Protein AF-A0A9J7AVC3-F1 (afdb_monomer_lite)

Organism: NCBI:txid1862145

Structure (mmCIF, N/CA/C/O backbone):
data_AF-A0A9J7AVC3-F1
#
_entry.id   AF-A0A9J7AVC3-F1
#
loop_
_atom_site.group_PDB
_atom_site.id
_atom_site.type_symbol
_atom_site.label_atom_id
_atom_site.label_alt_id
_atom_site.label_comp_id
_atom_site.label_asym_id
_atom_site.label_entity_id
_atom_site.label_seq_id
_atom_site.pdbx_PDB_ins_code
_atom_site.Cartn_x
_atom_site.Cartn_y
_atom_site.Cartn_z
_atom_site.occupancy
_atom_site.B_iso_or_equiv
_atom_site.auth_seq_id
_atom_site.auth_comp_id
_atom_site.auth_asym_id
_atom_site.auth_atom_id
_atom_site.pdbx_PDB_model_num
ATOM 1 N N . MET A 1 1 ? 54.033 -1.847 5.741 1.00 39.25 1 MET A N 1
ATOM 2 C CA . MET A 1 1 ? 53.410 -0.504 5.809 1.00 39.25 1 MET A CA 1
ATOM 3 C C . MET A 1 1 ? 53.985 0.255 6.995 1.00 39.25 1 MET A C 1
ATOM 5 O O . MET A 1 1 ? 53.687 -0.099 8.127 1.00 39.25 1 MET A O 1
ATOM 9 N N . SER A 1 2 ? 54.854 1.236 6.740 1.00 41.69 2 SER A N 1
ATOM 10 C CA . SER A 1 2 ? 55.547 2.004 7.784 1.00 41.69 2 SER A CA 1
ATOM 11 C C . SER A 1 2 ? 54.724 3.237 8.174 1.00 41.69 2 SER A C 1
ATOM 13 O O . SER A 1 2 ? 54.426 4.074 7.323 1.00 41.69 2 SER A O 1
ATOM 15 N N . ARG A 1 3 ? 54.305 3.332 9.443 1.00 53.25 3 ARG A N 1
ATOM 16 C CA . ARG A 1 3 ? 53.585 4.494 9.990 1.00 53.25 3 ARG A CA 1
ATOM 17 C C . ARG A 1 3 ? 54.612 5.535 10.441 1.00 53.25 3 ARG A C 1
ATOM 19 O O . ARG A 1 3 ? 55.217 5.374 11.496 1.00 53.25 3 ARG A O 1
ATOM 26 N N . ARG A 1 4 ? 54.811 6.599 9.657 1.00 55.41 4 ARG A N 1
ATOM 27 C CA . ARG A 1 4 ? 55.652 7.736 10.066 1.00 55.41 4 ARG A CA 1
ATOM 28 C C . ARG A 1 4 ? 54.883 8.591 11.083 1.00 55.41 4 ARG A C 1
ATOM 30 O O . ARG A 1 4 ? 53.804 9.092 10.777 1.00 55.41 4 ARG A O 1
ATOM 37 N N . ARG A 1 5 ? 55.419 8.718 12.303 1.00 55.66 5 ARG A N 1
ATOM 38 C CA . ARG A 1 5 ? 54.963 9.691 13.311 1.00 55.66 5 ARG A CA 1
ATOM 39 C C . ARG A 1 5 ? 55.347 11.089 12.828 1.00 55.66 5 ARG A C 1
ATOM 41 O O . ARG A 1 5 ? 56.528 11.350 12.638 1.00 55.66 5 ARG A O 1
ATOM 48 N N . ILE A 1 6 ? 54.365 11.967 12.651 1.00 57.50 6 ILE A N 1
ATOM 49 C CA . ILE A 1 6 ? 54.601 13.378 12.336 1.00 57.50 6 ILE A CA 1
ATOM 50 C C . ILE A 1 6 ? 55.030 14.068 13.639 1.00 57.50 6 ILE A C 1
ATOM 52 O O . ILE A 1 6 ? 54.208 14.330 14.516 1.00 57.50 6 ILE A O 1
ATOM 56 N N . THR A 1 7 ? 56.332 14.291 13.805 1.00 56.12 7 THR A N 1
ATOM 57 C CA . THR A 1 7 ? 56.891 15.190 14.823 1.00 56.12 7 THR A CA 1
ATOM 58 C C . THR A 1 7 ? 56.792 16.637 14.334 1.00 56.12 7 THR A C 1
ATOM 60 O O . THR A 1 7 ? 56.805 16.876 13.131 1.00 56.12 7 THR A O 1
ATOM 63 N N . ARG A 1 8 ? 56.644 17.599 15.261 1.00 55.19 8 ARG A N 1
ATOM 64 C CA . ARG A 1 8 ? 56.433 19.042 15.004 1.00 55.19 8 ARG A CA 1
ATOM 65 C C . ARG A 1 8 ? 57.586 19.673 14.207 1.00 55.19 8 ARG A C 1
ATOM 67 O O . ARG A 1 8 ? 58.455 20.324 14.784 1.00 55.19 8 ARG A O 1
ATOM 74 N N . HIS A 1 9 ? 57.609 19.478 12.899 1.00 55.03 9 HIS A N 1
ATOM 75 C CA . H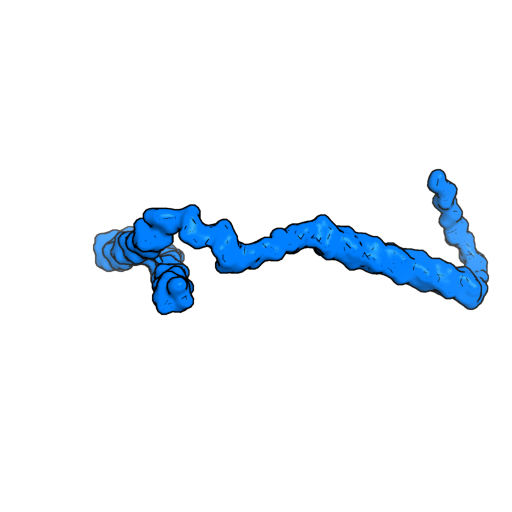IS A 1 9 ? 58.520 20.134 11.968 1.00 55.03 9 HIS A CA 1
ATOM 76 C C . HIS A 1 9 ? 57.679 20.891 10.941 1.00 55.03 9 HIS A C 1
ATOM 78 O O . HIS A 1 9 ? 56.605 20.427 10.555 1.00 55.03 9 HIS A O 1
ATOM 84 N N . GLN A 1 10 ? 58.127 22.100 10.596 1.00 62.12 10 GLN A N 1
ATOM 85 C CA . GLN A 1 10 ? 57.482 22.965 9.611 1.00 62.12 10 GLN A CA 1
ATOM 86 C C . GLN A 1 10 ? 57.293 22.167 8.319 1.00 62.12 10 GLN A C 1
ATOM 88 O O . GLN A 1 10 ? 58.267 21.690 7.745 1.00 62.12 10 GLN A O 1
ATOM 93 N N . LEU A 1 11 ? 56.038 21.968 7.914 1.00 65.06 11 LEU A N 1
ATOM 94 C CA . LEU A 1 11 ? 55.718 21.297 6.660 1.00 65.06 11 LEU A CA 1
ATOM 95 C C . LEU A 1 11 ? 56.204 22.192 5.522 1.00 65.06 11 LEU A C 1
ATOM 97 O O . LEU A 1 11 ? 55.809 23.359 5.452 1.00 65.06 11 LEU A O 1
ATOM 101 N N . SER A 1 12 ? 57.071 21.663 4.662 1.00 69.44 12 SER A N 1
ATOM 102 C CA . SER A 1 12 ? 57.461 22.371 3.448 1.00 69.44 12 SER A CA 1
ATOM 103 C C . SER A 1 12 ? 56.270 22.450 2.487 1.00 69.44 12 SER A C 1
ATOM 105 O O . SER A 1 12 ? 55.306 21.687 2.594 1.00 69.44 12 SER A O 1
ATOM 107 N N . VAL A 1 13 ? 56.320 23.377 1.529 1.00 70.19 13 VAL A N 1
ATOM 108 C CA . VAL A 1 13 ? 55.274 23.499 0.497 1.00 70.19 13 VAL A CA 1
ATOM 109 C C . VAL A 1 13 ? 55.112 22.180 -0.274 1.00 70.19 13 VAL A C 1
ATOM 111 O O . VAL A 1 13 ? 53.989 21.789 -0.593 1.00 70.19 13 VAL A O 1
ATOM 114 N N . ASP A 1 14 ? 56.204 21.439 -0.462 1.00 71.88 14 ASP A N 1
ATOM 115 C CA . ASP A 1 14 ? 56.209 20.135 -1.131 1.00 71.88 14 ASP A CA 1
ATOM 116 C C . ASP A 1 14 ? 55.538 19.036 -0.286 1.00 71.88 14 ASP A C 1
ATOM 118 O O . ASP A 1 14 ? 54.831 18.171 -0.818 1.00 71.88 14 ASP A O 1
ATOM 122 N N . ASP A 1 15 ? 55.672 19.094 1.044 1.00 70.75 15 ASP A N 1
ATOM 123 C CA . ASP A 1 15 ? 54.950 18.197 1.958 1.00 70.75 15 ASP A CA 1
ATOM 124 C C . ASP A 1 15 ? 53.437 18.463 1.916 1.00 70.75 15 ASP A C 1
ATOM 126 O O . ASP A 1 15 ? 52.623 17.540 1.985 1.00 70.75 15 ASP A O 1
ATOM 130 N N . ILE A 1 16 ? 53.033 19.728 1.764 1.00 70.94 16 ILE A N 1
ATOM 131 C CA . ILE A 1 16 ? 51.620 20.105 1.629 1.00 70.94 16 ILE A CA 1
ATOM 132 C C . ILE A 1 16 ? 51.064 19.620 0.285 1.00 70.94 16 ILE A C 1
ATOM 134 O O . ILE A 1 16 ? 49.962 19.067 0.250 1.00 70.94 16 ILE A O 1
ATOM 138 N N . ALA A 1 17 ? 51.823 19.770 -0.805 1.00 72.50 17 ALA A N 1
ATOM 139 C CA . ALA A 1 17 ? 51.429 19.291 -2.129 1.00 72.50 17 ALA A CA 1
ATOM 140 C C . ALA A 1 17 ? 51.245 17.764 -2.147 1.00 72.50 17 ALA A C 1
ATOM 142 O O . ALA A 1 17 ? 50.202 17.264 -2.566 1.00 72.50 17 ALA A O 1
ATOM 143 N N . THR A 1 18 ? 52.194 17.017 -1.579 1.00 75.12 18 THR A N 1
ATOM 144 C CA . THR A 1 18 ? 52.087 15.551 -1.478 1.00 75.12 18 THR A CA 1
ATOM 145 C C . THR A 1 18 ? 50.928 15.100 -0.582 1.00 75.12 18 THR A C 1
ATOM 147 O O . THR A 1 18 ? 50.238 14.122 -0.894 1.00 75.12 18 THR A O 1
ATOM 150 N N . LEU A 1 19 ? 50.629 15.818 0.505 1.00 72.19 19 LEU A N 1
ATOM 151 C CA . LEU A 1 19 ? 49.424 15.568 1.305 1.00 72.19 19 LEU A CA 1
ATOM 152 C C . LEU A 1 19 ? 48.136 15.844 0.515 1.00 72.19 19 LEU A C 1
ATOM 154 O O . LEU A 1 19 ? 47.177 15.076 0.622 1.00 72.19 19 LEU A O 1
ATOM 158 N N . TYR A 1 20 ? 48.111 16.891 -0.308 1.00 71.81 20 TYR A N 1
ATOM 159 C CA . TYR A 1 20 ? 46.966 17.200 -1.162 1.00 71.81 20 TYR A CA 1
ATOM 160 C C . TYR A 1 20 ? 46.742 16.117 -2.224 1.00 71.81 20 TYR A C 1
ATOM 162 O O . TYR A 1 20 ? 45.618 15.638 -2.387 1.00 71.81 20 TYR A O 1
ATOM 170 N N . ASP A 1 21 ? 47.811 15.645 -2.866 1.00 76.31 21 ASP A N 1
ATOM 171 C CA . ASP A 1 21 ? 47.742 14.573 -3.860 1.00 76.31 21 ASP A CA 1
ATOM 172 C C . ASP A 1 21 ? 47.250 13.260 -3.247 1.00 76.31 21 ASP A C 1
ATOM 174 O O . ASP A 1 21 ? 46.373 12.592 -3.801 1.00 76.31 21 ASP A O 1
ATOM 178 N N . THR A 1 22 ? 47.736 12.900 -2.054 1.00 71.81 22 THR A N 1
ATOM 179 C CA . THR A 1 22 ? 47.250 11.700 -1.351 1.00 71.81 22 THR A CA 1
ATOM 180 C C . THR A 1 22 ? 45.784 11.823 -0.929 1.00 71.81 22 THR A C 1
ATOM 182 O O . THR A 1 22 ? 45.034 10.842 -1.019 1.00 71.81 22 THR A O 1
ATOM 185 N N . LEU A 1 23 ? 45.334 13.015 -0.522 1.00 67.62 23 LEU A N 1
ATOM 186 C CA . LEU A 1 23 ? 43.928 13.279 -0.228 1.00 67.62 23 LEU A CA 1
ATOM 187 C C . LEU A 1 23 ? 43.075 13.134 -1.493 1.00 67.62 23 LEU A C 1
ATOM 189 O O . LEU A 1 23 ? 42.071 12.417 -1.452 1.00 67.62 23 LEU A O 1
ATOM 193 N N . LEU A 1 24 ? 43.493 13.742 -2.606 1.00 70.62 24 LEU A N 1
ATOM 194 C CA . LEU A 1 24 ? 42.814 13.680 -3.899 1.00 70.62 24 LEU A CA 1
ATOM 195 C C . LEU A 1 24 ? 42.709 12.235 -4.397 1.00 70.62 24 LEU A C 1
ATOM 197 O O . LEU A 1 24 ? 41.636 11.796 -4.808 1.00 70.62 24 LEU A O 1
ATOM 201 N N . GLU A 1 25 ? 43.781 11.455 -4.278 1.00 72.69 25 GLU A N 1
ATOM 202 C CA . GLU A 1 25 ? 43.813 10.047 -4.671 1.00 72.69 25 GLU A CA 1
ATOM 203 C C . GLU A 1 25 ? 42.914 9.182 -3.769 1.00 72.69 25 GLU A C 1
ATOM 205 O O . GLU A 1 25 ? 42.221 8.273 -4.234 1.00 72.69 25 GLU A O 1
ATOM 210 N N . SER A 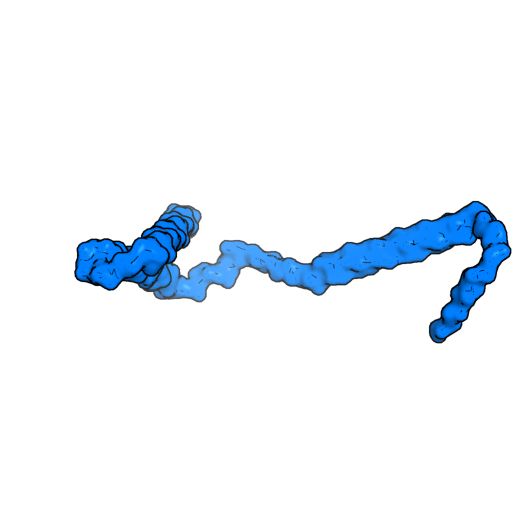1 26 ? 42.836 9.501 -2.471 1.00 66.12 26 SER A N 1
ATOM 211 C CA . SER A 1 26 ? 41.901 8.853 -1.541 1.00 66.12 26 SER A CA 1
ATOM 212 C C . SER A 1 26 ? 40.436 9.203 -1.836 1.00 66.12 26 SER A C 1
ATOM 214 O O . SER A 1 26 ? 39.554 8.351 -1.674 1.00 66.12 26 SER A O 1
ATOM 216 N N . GLN A 1 27 ? 40.162 10.435 -2.282 1.00 63.41 27 GLN A N 1
ATOM 217 C CA . GLN A 1 27 ? 38.830 10.879 -2.688 1.00 63.41 27 GLN A CA 1
ATOM 218 C C . GLN A 1 27 ? 38.426 10.257 -4.021 1.00 63.41 27 GLN A C 1
ATOM 220 O O . GLN A 1 27 ? 37.322 9.725 -4.112 1.00 63.41 27 GLN A O 1
ATOM 225 N N . LYS A 1 28 ? 39.334 10.204 -5.004 1.00 61.88 28 LYS A N 1
ATOM 226 C CA . LYS A 1 28 ? 39.153 9.456 -6.255 1.00 61.88 28 LYS A CA 1
ATOM 227 C C . LYS A 1 28 ? 38.858 7.990 -5.960 1.00 61.88 28 LYS A C 1
ATOM 229 O O . LYS A 1 28 ? 37.852 7.477 -6.431 1.00 61.88 28 LYS A O 1
ATOM 234 N N . LYS A 1 29 ? 39.639 7.314 -5.109 1.00 60.62 29 LYS A N 1
ATOM 235 C CA . LYS A 1 29 ? 39.364 5.918 -4.709 1.00 60.62 29 LYS A CA 1
ATOM 236 C C . LYS A 1 29 ? 38.022 5.747 -3.995 1.00 60.62 29 LYS A C 1
ATOM 238 O O . LYS A 1 29 ? 37.354 4.741 -4.226 1.00 60.62 29 LYS A O 1
ATOM 243 N N . ARG A 1 30 ? 37.600 6.698 -3.151 1.00 58.66 30 ARG A N 1
ATOM 244 C CA . ARG A 1 30 ? 36.260 6.696 -2.528 1.00 58.66 30 ARG A CA 1
ATOM 245 C C . ARG A 1 30 ? 35.151 6.885 -3.559 1.00 58.66 30 ARG A C 1
ATOM 247 O O . ARG A 1 30 ? 34.161 6.162 -3.499 1.00 58.66 30 ARG A O 1
ATOM 254 N N . TYR A 1 31 ? 35.338 7.792 -4.512 1.00 56.19 31 TYR A N 1
ATOM 255 C CA . TYR A 1 31 ? 34.434 7.998 -5.636 1.00 56.19 31 TYR A CA 1
ATOM 256 C C . TYR A 1 31 ? 34.348 6.720 -6.482 1.00 56.19 31 TYR A C 1
ATOM 258 O O . TYR A 1 31 ? 33.280 6.128 -6.567 1.00 56.19 31 TYR A O 1
ATOM 266 N N . TYR A 1 32 ? 35.466 6.174 -6.964 1.00 54.44 32 TYR A N 1
ATOM 267 C CA . TYR A 1 32 ? 35.495 4.921 -7.727 1.00 54.44 32 TYR A CA 1
ATOM 268 C C . TYR A 1 32 ? 34.931 3.715 -6.960 1.00 54.44 32 TYR A C 1
ATOM 270 O O . TYR A 1 32 ? 34.276 2.875 -7.565 1.00 54.44 32 TYR A O 1
ATOM 278 N N . ARG A 1 33 ? 35.111 3.619 -5.632 1.00 54.09 33 ARG A N 1
ATOM 279 C CA . ARG A 1 33 ? 34.442 2.587 -4.813 1.00 54.09 33 ARG A CA 1
ATOM 280 C C . ARG A 1 33 ? 32.928 2.783 -4.741 1.00 54.09 33 ARG A C 1
ATOM 282 O O . ARG A 1 33 ? 32.208 1.793 -4.743 1.00 54.09 33 ARG A O 1
ATOM 289 N N . ARG A 1 34 ? 32.446 4.028 -4.700 1.00 52.50 34 ARG A N 1
ATOM 290 C CA . ARG A 1 34 ? 31.009 4.348 -4.711 1.00 52.50 34 ARG A CA 1
ATOM 291 C C . ARG A 1 34 ? 30.370 4.089 -6.082 1.00 52.50 34 ARG A C 1
ATOM 293 O O . ARG A 1 34 ? 29.212 3.703 -6.125 1.00 52.50 34 ARG A O 1
ATOM 300 N N . TRP A 1 35 ? 31.137 4.238 -7.163 1.00 48.84 35 TRP A N 1
ATOM 301 C CA . TRP A 1 35 ? 30.726 3.956 -8.549 1.00 48.84 35 TRP A CA 1
ATOM 302 C C . TRP A 1 35 ? 30.954 2.500 -9.000 1.00 48.84 35 TRP A C 1
ATOM 304 O O . TRP A 1 35 ? 30.437 2.104 -10.035 1.00 48.84 35 TRP A O 1
ATOM 314 N N . LYS A 1 36 ? 31.694 1.690 -8.226 1.00 48.41 36 LYS A N 1
ATOM 315 C CA . LYS A 1 36 ? 31.765 0.219 -8.362 1.00 48.41 36 LYS A CA 1
ATOM 316 C C . LYS A 1 36 ? 30.676 -0.522 -7.582 1.00 48.41 36 LYS A C 1
ATOM 318 O O . LYS A 1 36 ? 30.705 -1.746 -7.500 1.00 48.41 36 LYS A O 1
ATOM 323 N N . VAL A 1 37 ? 29.699 0.192 -7.030 1.00 50.19 37 VAL A N 1
ATOM 324 C CA . VAL A 1 37 ? 28.363 -0.390 -7.015 1.00 50.19 37 VAL A CA 1
ATOM 325 C C . VAL A 1 37 ? 27.981 -0.349 -8.477 1.00 50.19 37 VAL A C 1
ATOM 327 O O . VAL A 1 37 ? 27.761 0.739 -9.000 1.00 50.19 37 VAL A O 1
ATOM 330 N N . GLU A 1 38 ? 28.027 -1.495 -9.152 1.00 49.19 38 GLU A N 1
ATOM 331 C CA . GLU A 1 38 ? 27.268 -1.669 -10.380 1.00 49.19 38 GLU A CA 1
ATOM 332 C C . GLU A 1 38 ? 25.890 -1.097 -10.064 1.00 49.19 38 GLU A C 1
ATOM 334 O O . GLU A 1 38 ? 25.119 -1.699 -9.323 1.00 49.19 38 GLU A O 1
ATOM 339 N N . THR A 1 39 ? 25.598 0.126 -10.504 1.00 48.56 39 THR A N 1
ATOM 340 C CA . THR A 1 39 ? 24.221 0.494 -10.735 1.00 48.56 39 THR A CA 1
ATOM 341 C C . THR A 1 39 ? 23.854 -0.503 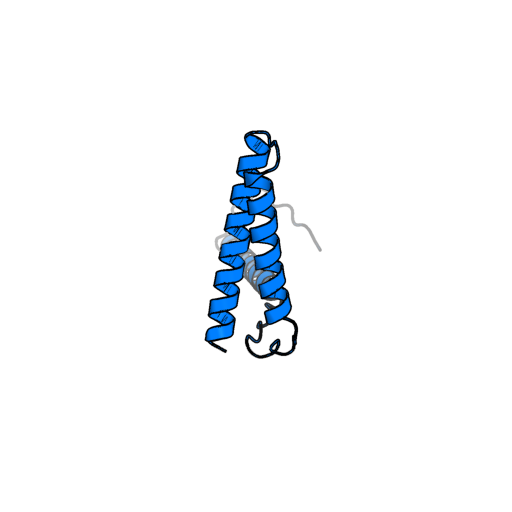-11.808 1.00 48.56 39 THR A C 1
ATOM 343 O O . THR A 1 39 ? 24.382 -0.366 -12.918 1.00 48.56 39 THR A O 1
ATOM 346 N N . PRO A 1 40 ? 23.064 -1.560 -11.509 1.00 47.88 40 PRO A N 1
ATOM 347 C CA . PRO A 1 40 ? 22.513 -2.322 -12.600 1.00 47.88 40 PRO A CA 1
ATOM 348 C C . PRO A 1 40 ? 21.873 -1.244 -13.453 1.00 47.88 40 PRO A C 1
ATOM 350 O O . PRO A 1 40 ? 21.068 -0.448 -12.953 1.00 47.88 40 PRO A O 1
ATOM 353 N N . VAL A 1 41 ? 22.343 -1.117 -14.693 1.00 49.97 41 VAL A N 1
ATOM 354 C CA . VAL A 1 41 ? 21.585 -0.414 -15.706 1.00 49.97 41 VAL A CA 1
ATOM 355 C C . VAL A 1 41 ? 20.278 -1.176 -15.654 1.00 49.97 41 VAL A C 1
ATOM 357 O O . VAL A 1 41 ? 20.213 -2.328 -16.079 1.00 49.97 41 VAL A O 1
ATOM 360 N N . LEU A 1 42 ? 19.308 -0.622 -14.921 1.00 47.59 42 LEU A N 1
ATOM 361 C CA . LEU A 1 42 ? 17.969 -1.148 -14.824 1.00 47.59 42 LEU A CA 1
ATOM 362 C C . LEU A 1 42 ? 17.481 -0.949 -16.234 1.00 47.59 42 LEU A C 1
ATOM 364 O O . LEU A 1 42 ? 17.030 0.129 -16.610 1.00 47.59 42 LEU A O 1
ATOM 368 N N . ASP A 1 43 ? 17.752 -1.967 -17.035 1.00 46.81 43 ASP A N 1
ATOM 369 C CA . ASP A 1 43 ? 17.415 -2.046 -18.422 1.00 46.81 43 ASP A CA 1
ATOM 370 C C . ASP A 1 43 ? 15.893 -2.024 -18.398 1.00 46.81 43 ASP A C 1
ATOM 372 O O . ASP A 1 43 ? 15.233 -3.036 -18.152 1.00 46.81 43 ASP A O 1
ATOM 376 N N . ALA A 1 44 ? 15.328 -0.818 -18.504 1.00 53.81 44 ALA A N 1
ATOM 377 C CA . ALA A 1 44 ? 13.917 -0.527 -18.261 1.00 53.81 44 ALA A CA 1
ATOM 378 C C . ALA A 1 44 ? 12.996 -1.271 -19.246 1.00 53.81 44 ALA A C 1
ATOM 380 O O . ALA A 1 44 ? 11.776 -1.145 -19.197 1.00 53.81 44 ALA A O 1
ATOM 381 N N . ARG A 1 45 ? 13.594 -2.051 -20.152 1.00 52.09 45 ARG A N 1
ATOM 382 C CA . ARG A 1 45 ? 12.966 -2.856 -21.187 1.00 52.09 45 ARG A CA 1
ATOM 383 C C . ARG A 1 45 ? 13.060 -4.369 -20.938 1.00 52.09 45 ARG A C 1
ATOM 385 O O . ARG A 1 45 ? 12.331 -5.098 -21.595 1.00 52.09 45 ARG A O 1
ATOM 392 N N . ARG A 1 46 ? 13.883 -4.866 -19.997 1.00 46.66 46 ARG A N 1
ATOM 393 C CA . ARG A 1 46 ? 14.148 -6.318 -19.817 1.00 46.66 46 ARG A CA 1
ATOM 394 C C . ARG A 1 46 ? 13.384 -7.028 -18.692 1.00 46.66 46 ARG A C 1
ATOM 396 O O . ARG A 1 46 ? 13.671 -8.184 -18.408 1.00 46.66 46 ARG A O 1
ATOM 403 N N . LYS A 1 47 ? 12.385 -6.402 -18.067 1.00 50.53 47 LYS A N 1
ATOM 404 C CA . LYS A 1 47 ? 11.453 -7.102 -17.151 1.00 50.53 47 LYS A CA 1
ATOM 405 C C . LYS A 1 47 ? 9.998 -7.009 -17.610 1.00 50.53 47 LYS A C 1
ATOM 407 O O . LYS A 1 47 ? 9.106 -6.836 -16.794 1.00 50.53 47 LYS A O 1
ATOM 412 N N . ARG A 1 48 ? 9.761 -7.101 -18.921 1.00 52.91 48 ARG A N 1
ATOM 413 C CA . ARG A 1 48 ? 8.403 -7.193 -19.487 1.00 52.91 48 ARG A CA 1
ATOM 414 C C . ARG A 1 48 ? 7.829 -8.613 -19.487 1.00 52.91 48 ARG A C 1
ATOM 416 O O . ARG A 1 48 ? 6.777 -8.822 -20.066 1.00 52.91 48 ARG A O 1
ATOM 423 N N . ASP A 1 49 ? 8.463 -9.548 -18.786 1.00 52.59 49 ASP A N 1
ATOM 424 C CA . ASP A 1 49 ? 7.896 -10.873 -18.545 1.00 52.59 49 ASP A CA 1
ATOM 425 C C . ASP A 1 49 ? 7.496 -11.004 -17.082 1.00 52.59 49 ASP A C 1
ATOM 427 O O . ASP A 1 49 ? 8.153 -11.679 -16.292 1.00 52.59 49 ASP A O 1
ATOM 431 N N . VAL A 1 50 ? 6.398 -10.361 -16.697 1.00 53.88 50 VAL A N 1
ATOM 432 C CA . VAL A 1 50 ? 5.595 -10.929 -15.620 1.00 53.88 50 VAL A CA 1
ATOM 433 C C . VAL A 1 50 ? 4.138 -10.820 -16.034 1.00 53.88 50 VAL A C 1
ATOM 435 O O . VAL A 1 50 ? 3.517 -9.771 -15.926 1.00 53.88 50 VAL A O 1
ATOM 438 N N . VAL A 1 51 ? 3.574 -11.955 -16.436 1.00 55.84 51 VAL A N 1
ATOM 439 C CA . VAL A 1 51 ? 2.144 -12.248 -16.674 1.00 55.84 51 VAL A CA 1
ATOM 440 C C . VAL A 1 51 ? 1.256 -11.957 -15.430 1.00 55.84 51 VAL A C 1
ATOM 442 O O . VAL A 1 51 ? 0.132 -12.425 -15.303 1.00 55.84 51 VAL A O 1
ATOM 445 N N . GLN A 1 52 ? 1.750 -11.184 -14.458 1.00 63.62 52 GLN A N 1
ATOM 446 C CA . GLN A 1 52 ? 1.117 -10.880 -13.179 1.00 63.62 52 GLN A CA 1
ATOM 447 C C . GLN A 1 52 ? 0.960 -9.381 -12.912 1.00 63.62 52 GLN A C 1
ATOM 449 O O . GLN A 1 52 ? 0.521 -9.052 -11.814 1.00 63.62 52 GLN A O 1
ATOM 454 N N . ASP A 1 53 ? 1.296 -8.466 -13.826 1.00 74.69 53 ASP A N 1
ATOM 455 C CA . ASP A 1 53 ? 1.117 -7.035 -13.531 1.00 74.69 53 ASP A CA 1
ATOM 456 C C . ASP A 1 53 ? -0.361 -6.665 -13.335 1.00 74.69 53 ASP A C 1
ATOM 458 O O . ASP A 1 53 ? -0.679 -5.941 -12.390 1.00 74.69 53 ASP A O 1
ATOM 462 N N . ASP A 1 54 ? -1.271 -7.270 -14.103 1.00 80.94 54 ASP A N 1
ATOM 463 C CA . ASP A 1 54 ? -2.720 -7.122 -13.905 1.00 80.94 54 ASP A CA 1
ATOM 464 C C . ASP A 1 54 ? -3.186 -7.757 -12.588 1.00 80.94 54 ASP A C 1
ATOM 466 O O . ASP A 1 54 ? -3.953 -7.168 -11.827 1.00 80.94 54 ASP A O 1
ATOM 470 N N . VAL A 1 55 ? -2.666 -8.945 -12.255 1.00 88.19 55 VAL A N 1
ATOM 471 C CA . VAL A 1 55 ? -2.961 -9.634 -10.986 1.00 88.19 55 VAL A CA 1
ATOM 472 C C . VAL A 1 55 ? -2.449 -8.822 -9.796 1.00 88.19 55 VAL A C 1
ATOM 474 O O . VAL A 1 55 ? -3.095 -8.745 -8.751 1.00 88.19 55 VAL A O 1
ATOM 477 N N . ARG A 1 56 ? -1.276 -8.208 -9.931 1.00 89.00 56 ARG A N 1
ATOM 478 C CA . ARG A 1 56 ? -0.659 -7.364 -8.912 1.00 89.00 56 ARG A CA 1
ATOM 479 C C . ARG A 1 56 ? -1.421 -6.057 -8.752 1.00 89.00 56 ARG A C 1
ATOM 481 O O . ARG A 1 56 ? -1.629 -5.650 -7.611 1.00 89.00 56 ARG A O 1
ATOM 488 N N . LEU A 1 57 ? -1.847 -5.437 -9.851 1.00 92.00 57 LEU A N 1
ATOM 489 C CA . LEU A 1 57 ? -2.712 -4.263 -9.823 1.00 92.00 57 LEU A CA 1
ATOM 490 C C . LEU A 1 57 ? -4.012 -4.586 -9.083 1.00 92.00 57 LEU A C 1
ATOM 492 O O . LEU A 1 57 ? -4.309 -3.925 -8.091 1.00 92.00 57 LEU A O 1
ATOM 496 N N . LYS A 1 58 ? -4.696 -5.666 -9.475 1.00 93.25 58 LYS A N 1
ATOM 497 C CA . LYS A 1 58 ? -5.915 -6.132 -8.807 1.00 93.25 58 LYS A CA 1
ATOM 498 C C . LYS A 1 58 ? -5.695 -6.348 -7.307 1.00 93.25 58 LYS A C 1
ATOM 500 O O . LYS A 1 58 ? -6.440 -5.828 -6.494 1.00 93.25 58 LYS A O 1
ATOM 505 N N . ARG A 1 59 ? -4.610 -7.022 -6.907 1.00 93.69 59 ARG A N 1
ATOM 506 C CA . ARG A 1 59 ? -4.285 -7.234 -5.481 1.00 93.69 59 ARG A CA 1
ATOM 507 C C . ARG A 1 59 ? -4.068 -5.936 -4.703 1.00 93.69 59 ARG A C 1
ATOM 509 O O . ARG A 1 59 ? -4.336 -5.905 -3.505 1.00 93.69 59 ARG A O 1
ATOM 516 N N . LEU A 1 60 ? -3.502 -4.902 -5.327 1.00 94.69 60 LEU A N 1
ATOM 517 C CA . LEU A 1 60 ? -3.328 -3.602 -4.673 1.00 94.69 60 LEU A CA 1
ATOM 518 C C . LEU A 1 60 ? -4.674 -2.904 -4.472 1.00 94.69 60 LEU A C 1
ATOM 520 O O . LEU A 1 60 ? -4.884 -2.309 -3.416 1.00 94.69 60 LEU A O 1
ATOM 524 N N . GLU A 1 61 ? -5.566 -3.004 -5.454 1.00 95.38 61 GLU A N 1
ATOM 525 C CA . GLU A 1 61 ? -6.922 -2.456 -5.390 1.00 95.38 61 GLU A CA 1
ATOM 526 C C . GLU A 1 61 ? -7.773 -3.195 -4.355 1.00 95.38 61 GLU A C 1
ATOM 528 O O . GLU A 1 61 ? -8.248 -2.555 -3.421 1.00 95.38 61 GLU A O 1
ATOM 533 N N . ASP A 1 62 ? -7.828 -4.529 -4.420 1.00 96.88 62 ASP A N 1
ATOM 534 C CA . ASP A 1 62 ? -8.560 -5.380 -3.473 1.00 96.88 62 ASP A CA 1
ATOM 535 C C . ASP A 1 62 ? -8.125 -5.105 -2.019 1.00 96.88 62 ASP A C 1
ATOM 537 O O . ASP A 1 62 ? -8.943 -5.029 -1.103 1.00 96.88 62 ASP A O 1
ATOM 541 N N . ARG A 1 63 ? -6.818 -4.909 -1.778 1.00 96.12 63 ARG A N 1
ATOM 542 C CA . ARG A 1 63 ? -6.302 -4.558 -0.441 1.00 96.12 63 ARG A CA 1
ATOM 543 C C . ARG A 1 63 ? -6.727 -3.165 0.003 1.00 96.12 63 ARG A C 1
ATOM 545 O O . ARG A 1 63 ? -7.030 -2.982 1.177 1.00 96.12 63 ARG A O 1
ATOM 552 N N . ALA A 1 64 ? -6.705 -2.183 -0.897 1.00 96.94 64 ALA A N 1
ATOM 553 C CA . ALA A 1 64 ? -7.147 -0.834 -0.566 1.00 96.94 64 ALA A CA 1
ATOM 554 C C . ALA A 1 64 ? -8.644 -0.826 -0.224 1.00 96.94 64 ALA A C 1
ATOM 556 O O . ALA A 1 64 ? -9.029 -0.234 0.780 1.00 96.94 64 ALA A O 1
ATOM 557 N N . GLU A 1 65 ? -9.463 -1.535 -1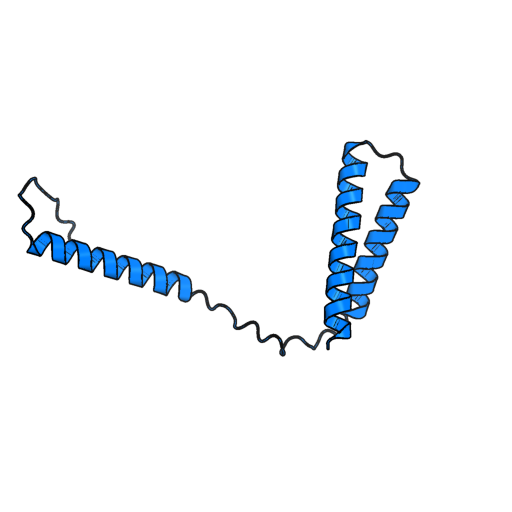.002 1.00 96.62 65 GLU A N 1
ATOM 558 C CA . GLU A 1 65 ? -10.899 -1.693 -0.750 1.00 96.62 65 GLU A CA 1
ATOM 559 C C . GLU A 1 65 ? -11.180 -2.426 0.564 1.00 96.62 65 GLU A C 1
ATOM 561 O O . GLU A 1 65 ? -11.999 -1.964 1.355 1.00 96.62 65 GLU A O 1
ATOM 566 N N . GLY A 1 66 ? -10.455 -3.510 0.854 1.00 97.00 66 GLY A N 1
ATOM 567 C CA . GLY A 1 66 ? -10.587 -4.234 2.121 1.00 97.00 66 GLY A CA 1
ATOM 568 C C . GLY A 1 66 ? -10.251 -3.374 3.344 1.00 97.00 66 GLY A C 1
ATOM 569 O O . GLY A 1 66 ? -10.943 -3.437 4.358 1.00 97.00 66 GLY A O 1
ATOM 570 N N . ILE A 1 67 ? -9.232 -2.513 3.246 1.00 95.56 67 ILE A N 1
ATOM 571 C CA . ILE A 1 67 ? -8.899 -1.565 4.321 1.00 95.56 67 ILE A CA 1
ATOM 572 C C . ILE A 1 67 ? -9.993 -0.504 4.475 1.00 95.56 67 ILE A C 1
ATOM 574 O O . ILE A 1 67 ? -10.324 -0.130 5.596 1.00 95.56 67 ILE A O 1
ATOM 578 N N . GLU A 1 68 ? -10.580 -0.020 3.382 1.00 94.88 68 GLU A N 1
ATOM 579 C CA . GLU A 1 68 ? -11.693 0.933 3.459 1.00 94.88 68 GLU A CA 1
ATOM 580 C C . GLU A 1 68 ? -12.969 0.328 4.018 1.00 94.88 68 GLU A C 1
ATOM 582 O O . GLU A 1 68 ? -13.707 1.011 4.727 1.00 94.88 68 GLU A O 1
ATOM 587 N N . PHE A 1 69 ? -13.215 -0.944 3.724 1.00 96.25 69 PHE A N 1
ATOM 588 C CA . PHE A 1 69 ? -14.278 -1.699 4.357 1.00 96.25 69 PHE A CA 1
ATOM 589 C C . PHE A 1 69 ? -14.056 -1.741 5.873 1.00 96.25 69 PHE A C 1
ATOM 591 O O . PHE A 1 69 ? -14.912 -1.279 6.625 1.00 96.25 69 PHE A O 1
ATOM 598 N N . ALA A 1 70 ? -12.877 -2.172 6.324 1.00 94.44 70 ALA A N 1
ATOM 599 C CA . ALA A 1 70 ? -12.537 -2.193 7.746 1.00 94.44 70 ALA A CA 1
ATOM 600 C C . ALA A 1 70 ? -12.658 -0.800 8.397 1.00 94.44 70 ALA A C 1
ATOM 602 O O . ALA A 1 70 ? -13.254 -0.653 9.456 1.00 94.44 70 ALA A O 1
ATOM 603 N N . LEU A 1 71 ? -12.209 0.266 7.726 1.00 94.62 71 LEU A N 1
ATOM 604 C CA . LEU A 1 71 ? -12.360 1.645 8.214 1.00 94.62 71 LEU A CA 1
ATOM 605 C C . LEU A 1 71 ? -13.821 2.080 8.435 1.00 94.62 71 LEU A C 1
ATOM 607 O O . LEU A 1 71 ? -14.064 2.991 9.236 1.00 94.62 71 LEU A O 1
ATOM 611 N N . ARG A 1 72 ? -14.776 1.488 7.705 1.00 92.38 72 ARG A N 1
ATOM 612 C CA . ARG A 1 72 ? -16.210 1.799 7.803 1.00 92.38 72 ARG A CA 1
ATOM 613 C C . ARG A 1 72 ? -16.934 0.960 8.847 1.00 92.38 72 ARG A C 1
ATOM 615 O O . ARG A 1 72 ? -17.853 1.481 9.470 1.00 92.38 72 ARG A O 1
ATOM 622 N N . PHE A 1 73 ? -16.562 -0.309 8.985 1.00 92.25 73 PHE A N 1
ATOM 623 C CA . PHE A 1 73 ? -17.354 -1.287 9.734 1.00 92.25 73 PHE A CA 1
ATOM 624 C C . PHE A 1 73 ? -16.681 -1.789 11.011 1.00 92.25 73 PHE A C 1
ATOM 626 O O . PHE A 1 73 ? -17.392 -2.230 11.910 1.00 92.25 73 PHE A O 1
ATOM 633 N N . ASP A 1 74 ? -15.355 -1.689 11.121 1.00 90.81 74 ASP A N 1
ATOM 634 C CA . ASP A 1 74 ? -14.641 -2.117 12.320 1.00 90.81 74 ASP A CA 1
ATOM 635 C C . ASP A 1 74 ? -14.550 -0.987 13.345 1.00 90.81 74 ASP A C 1
ATOM 637 O O . ASP A 1 74 ? -14.374 0.196 13.021 1.00 90.81 74 ASP A O 1
ATOM 641 N N . ASP A 1 75 ? -14.617 -1.380 14.614 1.00 93.56 75 ASP A N 1
ATOM 642 C CA . ASP A 1 75 ? -14.450 -0.466 15.732 1.00 93.56 75 ASP A CA 1
ATOM 643 C C . ASP A 1 75 ? -12.951 -0.266 16.002 1.00 93.56 75 ASP A C 1
ATOM 645 O O . ASP A 1 75 ? -12.257 -1.113 16.570 1.00 93.56 75 ASP A O 1
ATOM 649 N N . LEU A 1 76 ? -12.420 0.845 15.491 1.00 92.56 76 LEU A N 1
ATOM 650 C CA . LEU A 1 76 ? -10.991 1.148 15.471 1.00 92.56 76 LEU A CA 1
ATOM 651 C C . LEU A 1 76 ? -1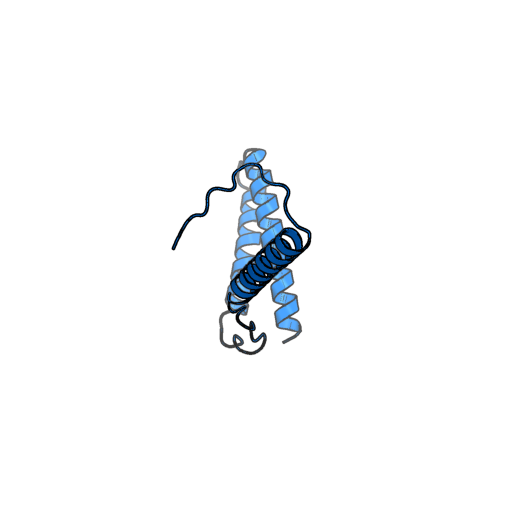0.667 2.308 16.405 1.00 92.56 76 LEU A C 1
ATOM 653 O O . LEU A 1 76 ? -11.327 3.350 16.392 1.00 92.56 76 LEU A O 1
ATOM 657 N N . THR A 1 77 ? -9.553 2.194 17.128 1.00 95.75 77 THR A N 1
ATOM 658 C CA . THR A 1 77 ? -8.998 3.351 17.840 1.00 95.75 77 THR A CA 1
ATOM 659 C C . THR A 1 77 ? -8.574 4.441 16.850 1.00 95.75 77 THR A C 1
ATOM 661 O O . THR A 1 77 ? -8.205 4.163 15.706 1.00 95.75 77 THR A O 1
ATOM 664 N N . TYR A 1 78 ? -8.546 5.699 17.302 1.00 95.12 78 TYR A N 1
ATOM 665 C CA . TYR A 1 78 ? -8.136 6.838 16.467 1.00 95.12 78 TYR A CA 1
ATOM 666 C C . TYR A 1 78 ? -6.778 6.619 15.777 1.00 95.12 78 TYR A C 1
ATOM 668 O O . TYR A 1 78 ? -6.602 6.940 14.601 1.00 95.12 78 TYR A O 1
ATOM 676 N N . ARG A 1 79 ? -5.817 6.027 16.497 1.00 96.31 79 ARG A N 1
ATOM 677 C CA . ARG A 1 79 ? -4.490 5.724 15.955 1.00 96.31 79 ARG A CA 1
ATOM 678 C C . ARG A 1 79 ? -4.555 4.682 14.837 1.00 96.31 79 ARG A C 1
ATOM 680 O O . ARG A 1 79 ? -3.998 4.925 13.771 1.00 96.31 79 ARG A O 1
ATOM 687 N N . GLN A 1 80 ? -5.242 3.563 15.068 1.00 93.69 80 GLN A N 1
ATOM 688 C CA . GLN A 1 80 ? -5.393 2.500 14.067 1.00 93.69 80 GLN A CA 1
ATOM 689 C C . GLN A 1 80 ? -6.099 3.020 12.815 1.00 93.69 80 GLN A C 1
ATOM 691 O O . GLN A 1 80 ? -5.626 2.784 11.706 1.00 93.69 80 GLN A O 1
ATOM 696 N N . ARG A 1 81 ? -7.165 3.809 12.990 1.00 96.12 81 ARG A N 1
ATOM 697 C CA . ARG A 1 81 ? -7.875 4.468 11.889 1.00 96.12 81 ARG A CA 1
ATOM 698 C C . ARG A 1 81 ? -6.923 5.304 11.030 1.00 96.12 81 ARG A C 1
ATOM 700 O O . ARG A 1 81 ? -6.860 5.102 9.823 1.00 96.12 81 ARG A O 1
ATOM 707 N N . LYS A 1 82 ? -6.117 6.173 11.647 1.00 97.06 82 LYS A N 1
ATOM 708 C CA . LYS A 1 82 ? -5.157 7.028 10.928 1.00 97.06 82 LYS A CA 1
ATOM 709 C C . LYS A 1 82 ? -4.083 6.227 10.181 1.00 97.06 82 LYS A C 1
ATOM 711 O O . LYS A 1 82 ? -3.719 6.571 9.057 1.00 97.06 82 LYS A O 1
ATOM 716 N N . GLU A 1 83 ? -3.567 5.162 10.792 1.00 96.81 83 GLU A N 1
ATOM 717 C CA . GLU A 1 83 ? -2.584 4.270 10.160 1.00 96.81 83 GLU A CA 1
ATOM 718 C C . GLU A 1 83 ? -3.191 3.538 8.948 1.00 96.81 83 GLU A C 1
ATOM 720 O O . GLU A 1 83 ? -2.570 3.468 7.884 1.00 96.81 83 GLU A O 1
ATOM 725 N N . MET A 1 84 ? -4.429 3.058 9.072 1.00 96.50 84 MET A N 1
ATOM 726 C CA . MET A 1 84 ? -5.156 2.376 8.000 1.00 96.50 84 MET A CA 1
ATOM 727 C C . MET A 1 84 ? -5.543 3.319 6.855 1.00 96.50 84 MET A C 1
ATOM 729 O O . MET A 1 84 ? -5.357 2.966 5.692 1.00 96.50 84 MET A O 1
ATOM 733 N N . GLU A 1 85 ? -5.986 4.541 7.151 1.00 96.88 85 GLU A N 1
ATOM 734 C CA . GLU A 1 85 ? -6.247 5.579 6.142 1.00 96.88 85 GLU A CA 1
ATOM 735 C C . GLU A 1 85 ? -4.992 5.888 5.318 1.00 96.88 85 GLU A C 1
ATOM 737 O O . GLU A 1 85 ? -5.028 5.926 4.082 1.00 96.88 85 GLU A O 1
ATOM 742 N N . GLN A 1 86 ? -3.848 6.046 5.992 1.00 97.56 86 GLN A N 1
ATOM 743 C CA . GLN A 1 86 ? -2.569 6.256 5.321 1.00 97.56 86 GLN A CA 1
ATOM 744 C C . GLN A 1 86 ? -2.196 5.058 4.436 1.00 97.56 86 GLN A C 1
ATOM 746 O O . GLN A 1 86 ? -1.698 5.241 3.321 1.00 97.56 86 GLN A O 1
ATOM 751 N N . MET A 1 87 ? -2.442 3.837 4.912 1.00 96.06 87 MET A N 1
ATOM 752 C CA . MET A 1 87 ? -2.162 2.612 4.169 1.00 96.06 87 MET A CA 1
ATOM 753 C C . MET A 1 87 ? -3.028 2.498 2.909 1.00 96.06 87 MET A C 1
ATOM 755 O O . MET A 1 87 ? -2.483 2.296 1.822 1.00 96.06 87 MET A O 1
ATOM 759 N N . ALA A 1 88 ? -4.342 2.714 3.023 1.00 96.12 88 ALA A N 1
ATOM 760 C CA . ALA A 1 88 ? -5.265 2.715 1.888 1.00 96.12 88 ALA A CA 1
ATOM 761 C C . ALA A 1 88 ? -4.859 3.759 0.837 1.00 96.12 88 ALA A C 1
ATOM 763 O O . ALA A 1 88 ? -4.764 3.456 -0.356 1.00 96.12 88 ALA A O 1
ATOM 764 N N . ARG A 1 89 ? -4.515 4.976 1.280 1.00 96.56 89 ARG A N 1
ATOM 765 C CA . ARG A 1 89 ? -4.022 6.044 0.400 1.00 96.56 89 ARG A CA 1
ATOM 766 C C . ARG A 1 89 ? -2.749 5.638 -0.341 1.00 96.56 89 ARG A C 1
ATOM 768 O O . ARG A 1 89 ? -2.648 5.851 -1.549 1.00 96.56 89 ARG A O 1
ATOM 775 N N . ASN A 1 90 ? -1.780 5.050 0.357 1.00 97.50 90 ASN A N 1
ATOM 776 C CA . ASN A 1 90 ? -0.522 4.617 -0.250 1.00 97.50 90 ASN A CA 1
ATOM 777 C C . ASN A 1 90 ? -0.741 3.510 -1.293 1.00 97.50 90 ASN A C 1
ATOM 779 O O . ASN A 1 90 ? -0.152 3.566 -2.374 1.00 97.50 90 ASN A O 1
ATOM 783 N N . LEU A 1 91 ? -1.616 2.540 -1.007 1.00 96.44 91 LEU A N 1
ATOM 784 C CA . LEU A 1 91 ? -1.963 1.472 -1.949 1.00 96.44 91 LEU A CA 1
ATOM 785 C C . LEU A 1 91 ? -2.640 2.021 -3.208 1.00 96.44 91 LEU A C 1
ATOM 787 O O . LEU A 1 91 ? -2.274 1.626 -4.315 1.00 96.44 91 LEU A O 1
ATOM 791 N N . ARG A 1 92 ? -3.544 2.997 -3.066 1.00 95.56 92 ARG A N 1
ATOM 792 C CA . ARG A 1 92 ? -4.163 3.675 -4.215 1.00 95.56 92 ARG A CA 1
ATOM 793 C C . ARG A 1 92 ? -3.156 4.419 -5.077 1.00 95.56 92 ARG A C 1
ATOM 795 O O . ARG A 1 92 ? -3.215 4.317 -6.299 1.00 95.56 92 ARG A O 1
ATOM 802 N N . LEU A 1 93 ? -2.218 5.139 -4.463 1.00 96.75 93 LEU A N 1
ATOM 803 C CA . LEU A 1 93 ? -1.157 5.825 -5.205 1.00 96.75 93 LEU A CA 1
ATOM 804 C C . LEU A 1 93 ? -0.271 4.828 -5.963 1.00 96.75 93 LEU A C 1
ATOM 806 O O . LEU A 1 93 ? 0.068 5.070 -7.122 1.00 96.75 93 LEU A O 1
ATOM 810 N N . ALA A 1 94 ? 0.054 3.688 -5.348 1.00 93.19 94 ALA A N 1
ATOM 811 C CA . ALA A 1 94 ? 0.805 2.622 -6.003 1.00 93.19 94 ALA A CA 1
ATOM 812 C C . ALA A 1 94 ? 0.032 2.017 -7.189 1.00 93.19 94 ALA A C 1
ATOM 814 O O . ALA A 1 94 ? 0.593 1.891 -8.279 1.00 93.19 94 ALA A O 1
ATOM 815 N N . ALA A 1 95 ? -1.259 1.713 -7.012 1.00 94.12 95 ALA A N 1
ATOM 816 C CA . ALA A 1 95 ? -2.127 1.202 -8.073 1.00 94.12 95 ALA A CA 1
ATOM 817 C C . ALA A 1 95 ? -2.2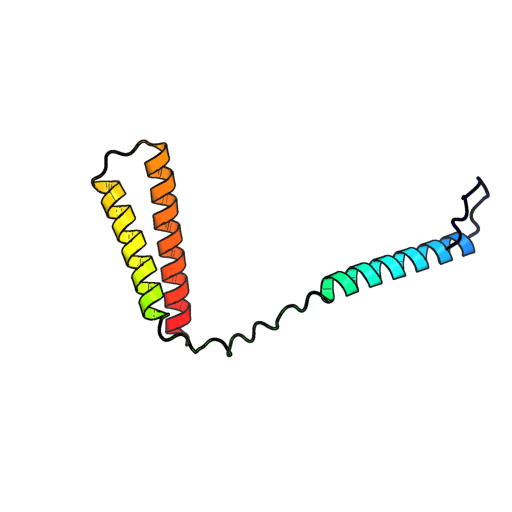55 2.202 -9.235 1.00 94.12 95 ALA A C 1
ATOM 819 O O . ALA A 1 95 ? -2.088 1.833 -10.396 1.00 94.12 95 ALA A O 1
ATOM 820 N N . GLN A 1 96 ? -2.454 3.492 -8.942 1.00 94.12 96 GLN A N 1
ATOM 821 C CA . GLN A 1 96 ? -2.471 4.552 -9.955 1.00 94.12 96 GLN A CA 1
ATOM 822 C C . GLN A 1 96 ? -1.136 4.666 -10.701 1.00 94.12 96 GLN A C 1
ATOM 824 O O . GLN A 1 96 ? -1.125 4.857 -11.918 1.00 94.12 96 GLN A O 1
ATOM 829 N N . GLY A 1 97 ? -0.012 4.547 -9.990 1.00 91.81 97 GLY A N 1
ATOM 830 C CA . GLY A 1 97 ? 1.319 4.502 -10.590 1.00 91.81 97 GLY A CA 1
ATOM 831 C C . GLY A 1 97 ? 1.461 3.333 -11.565 1.00 91.81 97 GLY A C 1
ATOM 832 O O . GLY A 1 97 ? 1.856 3.547 -12.709 1.00 91.81 97 GLY A O 1
ATOM 833 N N . MET A 1 98 ? 1.062 2.126 -11.152 1.00 87.81 98 MET A N 1
ATOM 834 C CA . MET A 1 98 ? 1.070 0.940 -12.017 1.00 87.81 98 MET A CA 1
ATOM 835 C C . MET A 1 98 ? 0.163 1.103 -13.238 1.00 87.81 98 MET A C 1
ATOM 837 O O . MET A 1 98 ? 0.623 0.863 -14.350 1.00 87.81 98 MET A O 1
ATOM 841 N N . LYS A 1 99 ? -1.070 1.601 -13.074 1.00 90.25 99 LYS A N 1
ATOM 842 C CA . LYS A 1 99 ? -1.980 1.878 -14.202 1.00 90.25 99 LYS A CA 1
ATOM 843 C C . LYS A 1 99 ? -1.349 2.797 -15.243 1.00 90.25 99 LYS A C 1
ATOM 845 O O . LYS A 1 99 ? -1.452 2.536 -16.435 1.00 90.25 99 LYS A O 1
ATOM 850 N N . LYS A 1 100 ? -0.658 3.855 -14.807 1.00 89.56 100 LYS A N 1
ATOM 851 C CA . LYS A 1 100 ? 0.031 4.790 -15.714 1.00 89.56 100 LYS A CA 1
ATOM 852 C C . LYS A 1 100 ? 1.196 4.147 -16.464 1.00 89.56 100 LYS A C 1
ATOM 854 O O . LYS A 1 100 ? 1.499 4.582 -17.569 1.00 89.56 100 LYS A O 1
ATOM 859 N N . ILE A 1 101 ? 1.877 3.176 -15.859 1.00 85.69 101 ILE A N 1
ATOM 860 C CA . ILE A 1 101 ? 2.979 2.438 -16.493 1.00 85.69 101 ILE A CA 1
ATOM 861 C C . ILE A 1 101 ? 2.417 1.443 -17.515 1.00 85.69 101 ILE A C 1
ATOM 863 O O . ILE A 1 101 ? 2.895 1.409 -18.647 1.00 85.69 101 ILE A O 1
ATOM 867 N N . LEU A 1 102 ? 1.372 0.699 -17.139 1.00 82.12 102 LEU A N 1
ATOM 868 C CA . LEU A 1 102 ? 0.692 -0.257 -18.015 1.00 82.12 102 LEU A CA 1
ATOM 869 C C . LEU A 1 102 ? 0.059 0.429 -19.229 1.00 82.12 102 LEU A C 1
ATOM 871 O O . LEU A 1 102 ? 0.261 -0.023 -20.345 1.00 82.12 102 LEU A O 1
ATOM 875 N N . ALA A 1 103 ? -0.606 1.573 -19.046 1.00 81.19 103 ALA A N 1
ATOM 876 C CA . ALA A 1 103 ? -1.219 2.321 -20.148 1.00 81.19 103 ALA A CA 1
ATOM 877 C C . ALA A 1 103 ? -0.210 2.948 -21.133 1.00 81.19 103 ALA A C 1
ATOM 879 O O . ALA A 1 103 ? -0.598 3.375 -22.216 1.00 81.19 103 ALA A O 1
ATOM 880 N N . LYS A 1 104 ? 1.067 3.068 -20.749 1.00 74.56 104 LYS A N 1
ATOM 881 C CA . LYS A 1 104 ? 2.147 3.594 -21.603 1.00 74.56 104 LYS A CA 1
ATOM 882 C C . LYS A 1 104 ? 2.942 2.497 -22.318 1.00 74.56 104 LYS A C 1
ATOM 884 O O . LYS A 1 104 ? 3.822 2.838 -23.109 1.00 74.56 104 LYS A O 1
ATOM 889 N N . SER A 1 105 ? 2.727 1.234 -21.953 1.00 58.72 105 SER A N 1
ATOM 890 C CA . SER A 1 105 ? 3.498 0.085 -22.443 1.00 58.72 105 SER A CA 1
ATOM 891 C C . SER A 1 105 ? 2.892 -0.497 -23.707 1.00 58.72 105 SER A C 1
ATOM 893 O O . SER A 1 105 ? 3.721 -0.957 -24.527 1.00 58.72 105 SER A O 1
#

pLDDT: mean 75.52, std 18.75, range [39.25, 97.56]

Secondary structure (DSSP, 8-state):
-------S-PPPHHHHHHHHHHHHHHHHHHHHHHHTS------TTS----TTHHHHHHHHHHHHHHHHHHHHHS---HHHHHHHHHHHHHHHHHHHHHHHHHTT-

Radius of gyration: 28.2 Å; chains: 1; bounding box: 76×36×40 Å

Foldseek 3Di:
DDDDDDDPDPQDPVNVVVVVVVVVVVVVVVVVVVPVPPPPPVVVPPPPPDPCLVVVLVVLQVLLVVLVVCLVPPDDDPVRNVVSVVSSVVSVVVSVVSVVVVVVD

Sequence (105 aa):
MSRRRITRHQLSVDDIATLYDTLLESQKKRYYRRWKVETPVLDARRKRDVVQDDVRLKRLEDRAEGIEFALRFDDLTYRQRKEMEQMARNLRLAAQGMKKILAKS